Protein AF-A0A8B6DDG1-F1 (afdb_monomer_lite)

Radius of gyration: 26.51 Å; chains: 1; bounding box: 54×52×77 Å

Sequence (138 aa):
MTNSIEAKTRKLKADAENDYNKTHKEVRQCVRKDRRAYIENLASQADEAANMRNMKDLYDRTTKLASKFKQTGKASDPDNIPPEAIKASPDPTVNLLHKLFNDICQQEENLQEWKEGHLIKLPKKGNLKECNNCRGIA

Secondary structure (DSSP, 8-state):
--HHHHHHHHHHHHHHHHHHHHHHHHHHHHHHHHHHHHHHHHHHHHHHHHHTT-HHHHHHHHHHHHHHH--SSPPPPTT---HHHHHH-HHHHHHHHHHHHHHHHHH----GGGG----EEEEPSS-TT-TTSEEEE-

Organism: Mytilus galloprovincialis (NCBI:txid29158)

pLDDT: mean 84.3, std 10.74, range [54.91, 97.25]

Foldseek 3Di:
DPVVVVVVVVVVVVVVVVVVVVVVVVVVVVVVVVVVVVLVVLVVQLVVCVVVVVVVSVVVSVVVNVVVPPDDPDQQDPVRDDPVNCVVDPPVSVVVVVVVVVVCVVVVDDPVCVVDDDWDWAAAPDDPPDPVRTDIDD

Structure (mmCIF, N/CA/C/O backbone):
data_AF-A0A8B6DDG1-F1
#
_entry.id   AF-A0A8B6DDG1-F1
#
loop_
_atom_site.group_PDB
_atom_site.id
_atom_site.type_symbol
_atom_site.label_atom_id
_atom_site.label_alt_id
_atom_site.label_comp_id
_atom_site.label_asym_id
_atom_site.label_entity_id
_atom_site.label_seq_id
_atom_site.pdbx_PDB_ins_code
_atom_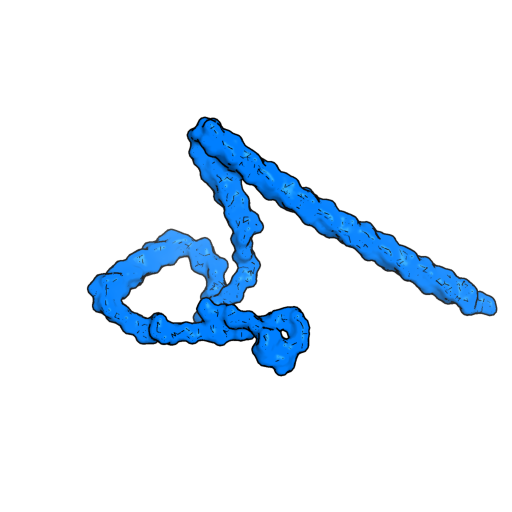site.Cartn_x
_atom_site.Cartn_y
_atom_site.Cartn_z
_atom_site.occupancy
_atom_site.B_iso_or_equiv
_atom_site.auth_seq_id
_atom_site.auth_comp_id
_atom_site.auth_asym_id
_atom_site.auth_atom_id
_atom_site.pdbx_PDB_model_num
ATOM 1 N N . MET A 1 1 ? 29.906 -17.933 -46.853 1.00 54.91 1 MET A N 1
ATOM 2 C CA . MET A 1 1 ? 29.383 -16.569 -46.587 1.00 54.91 1 MET A CA 1
ATOM 3 C C . MET A 1 1 ? 28.190 -16.532 -45.613 1.00 54.91 1 MET A C 1
ATOM 5 O O . MET A 1 1 ? 27.698 -15.452 -45.322 1.00 54.91 1 MET A O 1
ATOM 9 N N . THR A 1 2 ? 27.747 -17.659 -45.046 1.00 56.62 2 THR A N 1
ATOM 10 C CA . THR A 1 2 ? 26.553 -17.761 -44.176 1.00 56.62 2 THR A CA 1
ATOM 11 C C . THR A 1 2 ? 26.808 -17.387 -42.706 1.00 56.62 2 THR A C 1
ATOM 13 O O . THR A 1 2 ? 25.998 -16.691 -42.099 1.00 56.62 2 THR A O 1
ATOM 16 N N . ASN A 1 3 ? 27.983 -17.720 -42.160 1.00 61.56 3 ASN A N 1
ATOM 17 C CA . ASN A 1 3 ? 28.338 -17.462 -40.751 1.00 61.56 3 ASN A CA 1
ATOM 18 C C . ASN A 1 3 ? 28.325 -15.970 -40.357 1.00 61.56 3 ASN A C 1
ATOM 20 O O . ASN A 1 3 ? 28.029 -15.626 -39.215 1.00 61.56 3 ASN A O 1
ATOM 24 N N . SER A 1 4 ? 28.629 -15.068 -41.298 1.00 59.16 4 SER A N 1
ATOM 25 C CA . SER A 1 4 ? 28.672 -13.619 -41.044 1.00 59.16 4 SER A CA 1
ATOM 26 C C . SER A 1 4 ? 27.275 -13.005 -40.905 1.00 59.16 4 SER A C 1
ATOM 28 O O . SER A 1 4 ? 27.094 -12.051 -40.150 1.00 59.16 4 SER A O 1
ATOM 30 N N . ILE A 1 5 ? 26.281 -13.557 -41.605 1.00 68.56 5 ILE A N 1
ATOM 31 C CA . ILE A 1 5 ? 24.898 -13.072 -41.555 1.00 68.56 5 ILE A CA 1
ATOM 32 C C . ILE A 1 5 ? 24.240 -13.557 -40.259 1.00 68.56 5 ILE A C 1
ATOM 34 O O . ILE A 1 5 ? 23.707 -12.740 -39.515 1.00 68.56 5 ILE A O 1
ATOM 38 N N . GLU A 1 6 ? 24.383 -14.841 -39.911 1.00 69.62 6 GLU A N 1
ATOM 39 C CA . GLU A 1 6 ? 23.840 -15.383 -38.657 1.00 69.62 6 GLU A CA 1
ATOM 40 C C . GLU A 1 6 ? 24.434 -14.719 -37.406 1.00 69.62 6 GLU A C 1
ATOM 42 O O . GLU A 1 6 ? 23.705 -14.423 -36.456 1.00 69.62 6 GLU A O 1
ATOM 47 N N . ALA A 1 7 ? 25.741 -14.432 -37.402 1.00 68.94 7 ALA A N 1
ATOM 48 C CA . ALA A 1 7 ? 26.393 -13.721 -36.303 1.00 68.94 7 ALA A CA 1
ATOM 49 C C . ALA A 1 7 ? 25.840 -12.294 -36.123 1.00 68.94 7 ALA A C 1
ATOM 51 O O . ALA A 1 7 ? 25.593 -11.865 -34.994 1.00 68.94 7 ALA A O 1
ATOM 52 N N . LYS A 1 8 ? 25.577 -11.576 -37.226 1.00 75.94 8 LYS A N 1
ATOM 53 C CA . LYS A 1 8 ? 24.948 -10.244 -37.196 1.00 75.94 8 LYS A CA 1
ATOM 54 C C . LYS A 1 8 ? 23.508 -10.312 -36.682 1.00 75.94 8 LYS A C 1
ATOM 56 O O . LYS A 1 8 ? 23.121 -9.490 -35.857 1.00 75.94 8 LYS A O 1
ATOM 61 N N . THR A 1 9 ? 22.733 -11.316 -37.094 1.00 79.62 9 THR A N 1
ATOM 62 C CA . THR A 1 9 ? 21.349 -11.512 -36.633 1.00 79.62 9 THR A CA 1
ATOM 63 C C . THR A 1 9 ? 21.268 -11.836 -35.139 1.00 79.62 9 THR A C 1
ATOM 65 O O . THR A 1 9 ? 20.385 -11.322 -34.454 1.00 79.62 9 THR A O 1
ATOM 68 N N . ARG A 1 10 ? 22.186 -12.654 -34.603 1.00 81.81 10 ARG A N 1
ATOM 69 C CA . ARG A 1 10 ? 22.244 -12.952 -33.158 1.00 81.81 10 ARG A CA 1
ATOM 70 C C . ARG A 1 10 ? 22.571 -11.711 -32.335 1.00 81.81 10 ARG A C 1
ATOM 72 O O . ARG A 1 10 ? 21.920 -11.480 -31.322 1.00 81.81 10 ARG A O 1
ATOM 79 N N . LYS A 1 11 ? 23.525 -10.899 -32.798 1.00 85.38 11 LYS A N 1
ATOM 80 C CA . LYS A 1 11 ? 23.890 -9.643 -32.135 1.00 85.38 11 LYS A CA 1
ATOM 81 C C . LYS A 1 11 ? 22.710 -8.667 -32.082 1.00 85.38 11 LYS A C 1
ATOM 83 O O . LYS A 1 11 ? 22.370 -8.206 -31.005 1.00 85.38 11 LYS A O 1
ATOM 88 N N . LEU A 1 12 ? 22.022 -8.449 -33.206 1.00 88.62 12 LEU A N 1
ATOM 89 C CA . LEU A 1 12 ? 20.850 -7.563 -33.262 1.00 88.62 12 LEU A CA 1
ATOM 90 C C . LEU A 1 12 ? 19.721 -7.998 -32.314 1.00 88.62 12 LEU A C 1
ATOM 92 O O . LEU A 1 12 ? 19.090 -7.154 -31.685 1.00 88.62 12 LEU A O 1
ATOM 96 N N . LYS A 1 13 ? 19.473 -9.309 -32.185 1.00 89.38 13 LYS A N 1
ATOM 97 C CA . LYS A 1 13 ? 18.484 -9.833 -31.228 1.00 89.38 13 LYS A CA 1
ATOM 98 C C . LYS A 1 13 ? 18.903 -9.594 -29.776 1.00 89.38 13 LYS A C 1
ATOM 100 O O . LYS A 1 13 ? 18.070 -9.177 -28.980 1.00 89.38 13 LYS A O 1
ATOM 105 N N . ALA A 1 14 ? 20.172 -9.837 -29.448 1.00 91.62 14 ALA A N 1
ATOM 106 C CA . ALA A 1 14 ? 20.700 -9.611 -28.104 1.00 91.62 14 ALA A CA 1
ATOM 107 C C . ALA A 1 14 ? 20.679 -8.122 -27.720 1.00 91.62 14 ALA A C 1
ATOM 109 O O . ALA A 1 14 ? 20.310 -7.786 -26.597 1.00 91.62 14 ALA A O 1
ATOM 110 N N . ASP A 1 15 ? 21.014 -7.236 -28.660 1.00 93.62 15 ASP A N 1
ATOM 111 C CA . ASP A 1 15 ? 20.965 -5.787 -28.457 1.00 93.62 15 ASP A CA 1
ATOM 112 C C . ASP A 1 15 ? 19.515 -5.329 -28.194 1.00 93.62 15 ASP A C 1
ATOM 114 O O . ASP A 1 15 ? 19.253 -4.656 -27.198 1.00 93.62 15 ASP A O 1
ATOM 118 N N . ALA A 1 16 ? 18.549 -5.795 -28.998 1.00 91.44 16 ALA A N 1
ATOM 119 C CA . ALA A 1 16 ? 17.129 -5.488 -28.804 1.00 91.44 16 ALA A CA 1
ATOM 120 C C . ALA A 1 16 ? 16.570 -6.014 -27.466 1.00 91.44 16 ALA A C 1
ATOM 122 O O . ALA A 1 16 ? 15.782 -5.336 -26.804 1.00 91.44 16 ALA A O 1
ATOM 123 N N . GLU A 1 17 ? 16.979 -7.213 -27.040 1.00 93.50 17 GLU A N 1
ATOM 124 C CA . GLU A 1 17 ? 16.585 -7.780 -25.746 1.00 93.50 17 GLU A CA 1
ATOM 125 C C . GLU A 1 17 ? 17.180 -6.991 -24.571 1.00 93.50 17 GLU A C 1
ATOM 127 O O . GLU A 1 17 ? 16.499 -6.740 -23.572 1.00 93.50 17 GLU A O 1
ATOM 132 N N . ASN A 1 18 ? 18.435 -6.552 -24.688 1.00 94.75 18 ASN A N 1
ATOM 133 C CA . ASN A 1 18 ? 19.078 -5.729 -23.671 1.00 94.75 18 ASN A CA 1
ATOM 134 C C . ASN A 1 18 ? 18.407 -4.350 -23.553 1.00 94.75 18 ASN A C 1
ATOM 136 O O . ASN A 1 18 ? 18.115 -3.905 -22.441 1.00 94.75 18 ASN A O 1
ATOM 140 N N . ASP A 1 19 ? 18.079 -3.715 -24.680 1.00 94.94 19 ASP A N 1
ATOM 141 C CA . ASP A 1 19 ? 17.357 -2.439 -24.712 1.00 94.94 19 ASP A CA 1
ATOM 142 C C . ASP A 1 19 ? 15.958 -2.559 -24.094 1.00 94.94 19 ASP A C 1
ATOM 144 O O . ASP A 1 19 ? 15.558 -1.727 -23.269 1.00 94.94 19 ASP A O 1
ATOM 148 N N . TYR A 1 20 ? 15.231 -3.637 -24.400 1.00 93.50 20 TYR A N 1
ATOM 149 C CA . TYR A 1 20 ? 13.948 -3.926 -23.760 1.00 93.50 20 TYR A CA 1
ATOM 150 C C . TYR A 1 20 ? 14.103 -4.102 -22.245 1.00 93.50 20 TYR A C 1
ATOM 152 O O . TYR A 1 20 ? 13.397 -3.469 -21.460 1.00 93.50 20 TYR A O 1
ATOM 160 N N . ASN A 1 21 ? 15.061 -4.918 -21.804 1.00 94.81 21 ASN A N 1
ATOM 161 C CA . ASN A 1 21 ? 15.274 -5.182 -20.382 1.00 94.81 21 ASN A CA 1
ATOM 162 C C . ASN A 1 21 ? 15.692 -3.921 -19.615 1.00 94.81 21 ASN A C 1
ATOM 164 O O . ASN A 1 21 ? 15.239 -3.703 -18.485 1.00 94.81 21 ASN A O 1
ATOM 168 N N . LYS A 1 22 ? 16.519 -3.072 -20.230 1.00 96.12 22 LYS A N 1
ATOM 169 C CA . LYS A 1 22 ? 16.944 -1.787 -19.678 1.00 96.12 22 LYS A CA 1
ATOM 170 C C . LYS A 1 22 ? 15.767 -0.825 -19.525 1.00 96.12 22 LYS A C 1
ATOM 172 O O . LYS A 1 22 ? 15.511 -0.368 -18.412 1.00 96.12 22 LYS A O 1
ATOM 177 N N . THR A 1 23 ? 15.015 -0.579 -20.596 1.00 92.31 23 THR A N 1
ATOM 178 C CA . THR A 1 23 ? 13.865 0.345 -20.573 1.00 92.31 23 THR A CA 1
ATOM 179 C C . THR A 1 23 ? 12.784 -0.136 -19.608 1.00 92.31 23 THR A C 1
ATOM 181 O O . THR A 1 23 ? 12.270 0.623 -18.789 1.00 92.31 23 THR A O 1
ATOM 184 N N . HIS A 1 24 ? 12.498 -1.433 -19.592 1.00 94.06 24 HIS A N 1
ATOM 185 C CA . HIS A 1 24 ? 11.549 -2.025 -18.659 1.00 94.06 24 HIS A CA 1
ATOM 186 C C . HIS A 1 24 ? 12.009 -1.921 -17.191 1.00 94.06 24 HIS A C 1
ATOM 188 O O . HIS A 1 24 ? 11.191 -1.676 -16.296 1.00 94.06 24 HIS A O 1
ATOM 194 N N . LYS A 1 25 ? 13.313 -2.054 -16.911 1.00 95.81 25 LYS A N 1
ATOM 195 C CA . LYS A 1 25 ? 13.874 -1.800 -15.573 1.00 95.81 25 LYS A CA 1
ATOM 196 C C . LYS A 1 25 ? 13.685 -0.339 -15.160 1.00 95.81 25 LYS A C 1
ATOM 198 O O . LYS A 1 25 ? 13.275 -0.095 -14.023 1.00 95.81 25 LYS A O 1
ATOM 203 N N . GLU A 1 26 ? 13.946 0.601 -16.064 1.00 95.56 26 GLU A N 1
ATOM 204 C CA . GLU A 1 26 ? 13.766 2.039 -15.836 1.00 95.56 26 GLU A CA 1
ATOM 205 C C . GLU A 1 26 ? 12.298 2.378 -15.551 1.00 95.56 26 GLU A C 1
ATOM 207 O O . GLU A 1 26 ? 12.006 2.992 -14.525 1.00 95.56 26 GLU A O 1
ATOM 212 N N . VAL A 1 27 ? 11.357 1.867 -16.351 1.00 95.56 27 VAL A N 1
ATOM 213 C CA . VAL A 1 27 ? 9.910 2.035 -16.123 1.00 95.56 27 VAL A CA 1
ATOM 214 C C . VAL A 1 27 ? 9.512 1.527 -14.739 1.00 95.56 27 VAL A C 1
ATOM 216 O O . VAL A 1 27 ? 8.870 2.238 -13.965 1.00 95.56 27 VAL A O 1
ATOM 219 N N . ARG A 1 28 ? 9.949 0.320 -14.359 1.00 95.06 28 ARG A N 1
ATOM 220 C CA . ARG A 1 28 ? 9.674 -0.221 -13.019 1.00 95.06 28 ARG A CA 1
ATOM 221 C C . ARG A 1 28 ? 10.298 0.621 -11.906 1.00 95.06 28 ARG A C 1
ATOM 223 O O . ARG A 1 28 ? 9.815 0.581 -10.773 1.00 95.06 28 ARG A O 1
ATOM 230 N N . GLN A 1 29 ? 11.405 1.307 -12.164 1.00 96.25 29 GLN A N 1
ATOM 231 C CA . GLN A 1 29 ? 12.031 2.195 -11.191 1.00 96.25 29 GLN A CA 1
ATOM 232 C C . GLN A 1 29 ? 11.250 3.506 -11.061 1.00 96.25 29 GLN A C 1
ATOM 234 O O . GLN A 1 29 ? 10.997 3.922 -9.931 1.00 96.25 29 GLN A O 1
ATOM 239 N N . CYS A 1 30 ? 10.812 4.100 -12.172 1.00 95.81 30 CYS A N 1
ATOM 240 C CA . CYS A 1 30 ? 9.955 5.287 -12.185 1.00 95.81 30 CYS A CA 1
ATOM 241 C C . CYS A 1 30 ? 8.636 5.025 -11.457 1.00 95.81 30 CYS A C 1
ATOM 243 O O . CYS A 1 30 ? 8.342 5.714 -10.491 1.00 95.81 30 CYS A O 1
ATOM 245 N N . VAL A 1 31 ? 7.933 3.931 -11.769 1.00 95.38 31 VAL A N 1
ATOM 246 C CA . VAL A 1 31 ? 6.677 3.565 -11.083 1.00 95.38 31 VAL A CA 1
ATOM 247 C C . VAL A 1 31 ? 6.865 3.431 -9.566 1.00 95.38 31 VAL A C 1
ATOM 249 O O . VAL A 1 31 ? 6.003 3.828 -8.782 1.00 95.38 31 VAL A O 1
ATOM 252 N N . ARG A 1 32 ? 8.003 2.886 -9.113 1.00 93.44 32 ARG A N 1
ATOM 253 C CA . ARG A 1 32 ? 8.306 2.799 -7.674 1.00 93.44 32 ARG A CA 1
ATOM 254 C C . ARG A 1 32 ? 8.580 4.165 -7.052 1.00 93.44 32 ARG A C 1
ATOM 256 O O . ARG A 1 32 ? 8.171 4.376 -5.912 1.00 93.44 32 ARG A O 1
ATOM 263 N N . LYS A 1 33 ? 9.279 5.052 -7.765 1.00 96.31 33 LYS A N 1
ATOM 264 C CA . LYS A 1 33 ? 9.540 6.426 -7.319 1.00 96.31 33 LYS A CA 1
ATOM 265 C C . LYS A 1 33 ? 8.238 7.220 -7.237 1.00 96.31 33 LYS A C 1
ATOM 267 O O . LYS A 1 33 ? 7.961 7.767 -6.179 1.00 96.31 33 LYS A O 1
ATOM 272 N N . ASP A 1 34 ? 7.407 7.172 -8.271 1.00 95.81 34 ASP A N 1
ATOM 273 C CA . ASP A 1 34 ? 6.122 7.876 -8.318 1.00 95.81 34 ASP A CA 1
ATOM 274 C C . ASP A 1 34 ? 5.186 7.396 -7.212 1.00 95.81 34 ASP A C 1
ATOM 276 O O . ASP A 1 34 ? 4.592 8.197 -6.490 1.00 95.81 34 ASP A O 1
ATOM 280 N N . ARG A 1 35 ? 5.111 6.074 -6.999 1.00 92.94 35 ARG A N 1
ATOM 281 C CA . ARG A 1 35 ? 4.340 5.509 -5.886 1.00 92.94 35 ARG A CA 1
ATOM 282 C C . ARG A 1 35 ? 4.842 6.017 -4.535 1.00 92.94 35 ARG A C 1
ATOM 284 O O . ARG A 1 35 ? 4.024 6.274 -3.656 1.00 92.94 35 ARG A O 1
ATOM 291 N N . ARG A 1 36 ? 6.160 6.133 -4.351 1.00 94.62 36 ARG A N 1
ATOM 292 C CA . ARG A 1 36 ? 6.748 6.646 -3.108 1.00 94.62 36 ARG A CA 1
ATOM 293 C C . ARG A 1 36 ? 6.419 8.126 -2.912 1.00 94.62 36 ARG A C 1
ATOM 295 O O . ARG A 1 36 ? 5.879 8.463 -1.867 1.00 94.62 36 A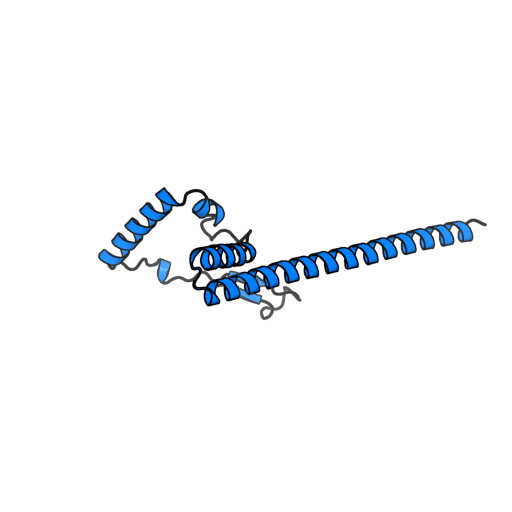RG A O 1
ATOM 302 N N . ALA A 1 37 ? 6.631 8.951 -3.934 1.00 96.56 37 ALA A N 1
ATOM 303 C CA . ALA A 1 37 ? 6.324 10.380 -3.898 1.00 96.56 37 ALA A CA 1
ATOM 304 C C . ALA A 1 37 ? 4.839 10.640 -3.596 1.00 96.56 37 ALA A C 1
ATOM 306 O O . ALA A 1 37 ? 4.495 11.513 -2.805 1.00 96.56 37 ALA A O 1
ATOM 307 N N . TYR A 1 38 ? 3.943 9.833 -4.168 1.00 94.31 38 TYR A N 1
ATOM 308 C CA . TYR A 1 38 ? 2.515 9.902 -3.870 1.00 94.31 38 TYR A CA 1
ATOM 309 C C . TYR A 1 38 ? 2.193 9.613 -2.394 1.00 94.31 38 TYR A C 1
ATOM 311 O O . TYR A 1 38 ? 1.373 10.307 -1.794 1.00 94.31 38 TYR A O 1
ATOM 319 N N . ILE A 1 39 ? 2.820 8.587 -1.810 1.00 94.19 39 ILE A N 1
ATOM 320 C CA . ILE A 1 39 ? 2.629 8.219 -0.398 1.00 94.19 39 ILE A CA 1
ATOM 321 C C . ILE A 1 39 ? 3.190 9.309 0.521 1.00 94.19 39 ILE A C 1
ATOM 323 O O . ILE A 1 39 ? 2.513 9.702 1.465 1.00 94.19 39 ILE A O 1
ATOM 327 N N . GLU A 1 40 ? 4.389 9.815 0.229 1.00 95.62 40 GLU A N 1
ATOM 328 C CA . GLU A 1 40 ? 5.027 10.897 0.991 1.00 95.62 40 GLU A CA 1
ATOM 329 C C . GLU A 1 40 ? 4.176 12.174 0.967 1.00 95.62 40 GLU A C 1
ATOM 331 O O . GLU A 1 40 ? 3.938 12.774 2.011 1.00 95.62 40 GLU A O 1
ATOM 336 N N . ASN A 1 41 ? 3.617 12.538 -0.190 1.00 96.19 41 ASN A N 1
ATOM 337 C CA . ASN A 1 41 ? 2.716 13.685 -0.307 1.00 96.19 41 ASN A CA 1
ATOM 338 C C . ASN A 1 41 ? 1.428 13.506 0.521 1.00 96.19 41 ASN A C 1
ATOM 340 O O . ASN A 1 41 ? 0.995 14.425 1.210 1.00 96.19 41 ASN A O 1
ATOM 344 N N . LEU A 1 42 ? 0.817 12.315 0.499 1.00 95.19 42 LEU A N 1
ATOM 345 C CA . LEU A 1 42 ? -0.348 12.037 1.346 1.00 95.19 42 LEU A CA 1
ATOM 346 C C . LEU A 1 42 ? -0.023 12.131 2.844 1.00 95.19 42 LEU A C 1
ATOM 348 O O . LEU A 1 42 ? -0.887 12.561 3.605 1.00 95.19 42 LEU A O 1
ATOM 352 N N . ALA A 1 43 ? 1.180 11.720 3.255 1.00 95.50 43 ALA A N 1
ATOM 353 C CA . ALA A 1 43 ? 1.630 11.841 4.639 1.00 95.50 43 ALA A CA 1
ATOM 354 C C . ALA A 1 43 ? 1.814 13.314 5.033 1.00 95.50 43 ALA A C 1
ATOM 356 O O . ALA A 1 43 ? 1.228 13.741 6.022 1.00 95.50 43 ALA A O 1
ATOM 357 N N . SER A 1 44 ? 2.489 14.111 4.195 1.00 96.94 44 SER A N 1
ATOM 358 C CA . SER A 1 44 ? 2.644 15.560 4.416 1.00 96.94 44 SER A CA 1
ATOM 359 C C . SER A 1 44 ? 1.295 16.268 4.563 1.00 96.94 44 SER A C 1
ATOM 361 O O . SER A 1 44 ? 1.084 17.024 5.504 1.00 96.94 44 SER A O 1
ATOM 363 N N . GLN A 1 45 ? 0.332 15.965 3.684 1.00 96.50 45 GLN A N 1
ATOM 364 C CA . GLN A 1 45 ? -1.018 16.540 3.758 1.00 96.50 45 GLN A CA 1
ATOM 365 C C . GLN A 1 45 ? -1.766 16.149 5.039 1.00 96.50 45 GLN A C 1
ATOM 367 O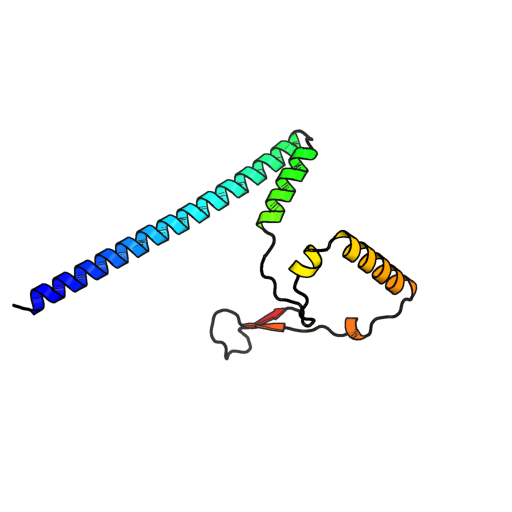 O . GLN A 1 45 ? -2.588 16.922 5.529 1.00 96.50 45 GLN A O 1
ATOM 372 N N . ALA A 1 46 ? -1.528 14.946 5.568 1.00 95.94 46 ALA A N 1
ATOM 373 C CA . ALA A 1 46 ? -2.113 14.527 6.836 1.00 95.94 46 ALA A CA 1
ATOM 374 C C . ALA A 1 46 ? -1.510 15.323 8.006 1.00 95.94 46 ALA A C 1
ATOM 376 O O . ALA A 1 46 ? -2.261 15.823 8.842 1.00 95.94 46 ALA A O 1
ATOM 377 N N . ASP A 1 47 ? -0.189 15.505 8.027 1.00 96.25 47 ASP A N 1
ATOM 378 C CA . ASP A 1 47 ? 0.505 16.289 9.057 1.00 96.25 47 ASP A CA 1
ATOM 379 C C . ASP A 1 47 ? 0.075 17.766 9.031 1.00 96.25 47 ASP A C 1
ATOM 381 O O . ASP A 1 47 ? -0.219 18.366 10.066 1.00 96.25 47 ASP A O 1
ATOM 385 N N . GLU A 1 48 ? -0.050 18.349 7.838 1.00 97.25 48 GLU A N 1
ATOM 386 C CA . GLU A 1 48 ? -0.586 19.698 7.641 1.00 97.25 48 GLU A CA 1
ATOM 387 C C . GLU A 1 48 ? -2.026 19.825 8.158 1.00 97.25 48 GLU A C 1
ATOM 389 O O . GLU A 1 48 ? -2.348 20.776 8.876 1.00 97.25 48 GLU A O 1
ATOM 394 N N . ALA A 1 49 ? -2.894 18.853 7.856 1.00 96.44 49 ALA A N 1
ATOM 395 C CA . ALA A 1 49 ? -4.269 18.837 8.353 1.00 96.44 49 ALA A CA 1
ATOM 396 C C . ALA A 1 49 ? -4.333 18.724 9.886 1.00 96.44 49 ALA A C 1
ATOM 398 O O . ALA A 1 49 ? -5.141 19.414 10.514 1.00 96.44 49 ALA A O 1
ATOM 399 N N . ALA A 1 50 ? -3.459 17.917 10.498 1.00 95.62 50 ALA A N 1
ATOM 400 C CA . ALA A 1 50 ? -3.334 17.827 11.951 1.00 95.62 50 ALA A CA 1
ATOM 401 C C . ALA A 1 50 ? -2.919 19.172 12.569 1.00 95.62 50 ALA A C 1
ATOM 403 O O . ALA A 1 50 ? -3.547 19.627 13.528 1.00 95.62 50 ALA A O 1
ATOM 404 N N . ASN A 1 51 ? -1.928 19.850 11.979 1.00 96.69 51 ASN A N 1
ATOM 405 C CA . ASN A 1 51 ? -1.470 21.171 12.422 1.00 96.69 51 ASN A CA 1
ATOM 406 C C . ASN A 1 51 ? -2.569 22.238 12.309 1.00 96.69 51 ASN A C 1
ATOM 408 O O . ASN A 1 51 ? -2.726 23.069 13.202 1.00 96.69 51 ASN A O 1
ATOM 412 N N . MET A 1 52 ? -3.379 22.178 11.251 1.00 95.69 52 MET A N 1
ATOM 413 C CA . MET A 1 52 ? -4.544 23.048 11.057 1.00 95.69 52 MET A CA 1
ATOM 414 C C . MET A 1 52 ? -5.764 22.639 11.901 1.00 95.69 52 MET A C 1
ATOM 416 O O . MET A 1 52 ? -6.806 23.288 11.817 1.00 95.69 52 MET A O 1
ATOM 420 N N . ARG A 1 53 ? -5.664 21.566 12.702 1.00 94.25 53 ARG A N 1
ATOM 421 C CA . ARG A 1 53 ? -6.775 20.951 13.454 1.00 94.25 53 ARG A CA 1
ATOM 422 C C . ARG A 1 53 ? -7.985 20.604 12.574 1.00 94.25 53 ARG A C 1
ATOM 424 O O . ARG A 1 53 ? -9.118 20.531 13.053 1.00 94.25 53 ARG A O 1
ATOM 431 N N . ASN A 1 54 ? -7.751 20.352 11.288 1.00 95.56 54 ASN A N 1
ATOM 432 C CA . ASN A 1 54 ? -8.769 19.931 10.338 1.00 95.56 54 ASN A CA 1
ATOM 433 C C . ASN A 1 54 ? -8.923 18.407 10.402 1.00 95.56 54 ASN A C 1
ATOM 435 O O . ASN A 1 54 ? -8.323 17.648 9.640 1.00 95.56 54 ASN A O 1
ATOM 439 N N . MET A 1 55 ? -9.739 17.963 11.358 1.00 94.50 55 MET A N 1
ATOM 440 C CA . MET A 1 55 ? -9.937 16.542 11.654 1.00 94.50 55 MET A CA 1
ATOM 441 C C . MET A 1 55 ? -10.524 15.746 10.487 1.00 94.50 55 MET A C 1
ATOM 443 O O . MET A 1 55 ? -10.220 14.561 10.351 1.00 94.50 55 MET A O 1
ATOM 447 N N . LYS A 1 56 ? -11.344 16.381 9.641 1.00 95.31 56 LYS A N 1
ATOM 448 C CA . LYS A 1 56 ? -11.952 15.721 8.482 1.00 95.31 56 LYS A CA 1
ATOM 449 C C . LYS A 1 56 ? -10.885 15.327 7.465 1.00 95.31 56 LYS A C 1
ATOM 451 O O . LYS A 1 56 ? -10.776 14.154 7.117 1.00 95.31 56 LYS A O 1
ATOM 456 N N . ASP A 1 57 ? -10.055 16.284 7.060 1.00 93.69 57 ASP A N 1
ATOM 457 C CA . ASP A 1 57 ? -8.991 16.014 6.094 1.00 93.69 57 ASP A CA 1
ATOM 458 C C . ASP A 1 57 ? -7.933 15.073 6.679 1.00 93.69 57 ASP A C 1
ATOM 460 O O . ASP A 1 57 ? -7.478 14.161 5.989 1.00 93.69 57 ASP A O 1
ATOM 464 N N . LEU A 1 58 ? -7.593 15.212 7.965 1.00 96.19 58 LEU A N 1
ATOM 465 C CA . LEU A 1 58 ? -6.694 14.278 8.647 1.00 96.19 58 LEU A CA 1
ATOM 466 C C . LEU A 1 58 ? -7.196 12.828 8.542 1.00 96.19 58 LEU A C 1
ATOM 468 O O . LEU A 1 58 ? -6.437 11.929 8.164 1.00 96.19 58 LEU A O 1
ATOM 472 N N . TYR A 1 59 ? -8.475 12.593 8.839 1.00 92.94 59 TYR A N 1
ATOM 473 C CA . TYR A 1 59 ? -9.090 11.269 8.752 1.00 92.94 59 TYR A CA 1
ATOM 474 C C . TYR A 1 59 ? -9.102 10.730 7.315 1.00 92.94 59 TYR A C 1
ATOM 476 O O . TYR A 1 59 ? -8.711 9.584 7.075 1.00 92.94 59 TYR A O 1
ATOM 484 N N . ASP A 1 60 ? -9.480 11.556 6.340 1.00 94.50 60 ASP A N 1
ATOM 485 C CA . ASP A 1 60 ? -9.557 11.147 4.936 1.00 94.50 60 ASP A CA 1
ATOM 486 C C . ASP A 1 60 ? -8.172 10.772 4.375 1.00 94.50 60 ASP A C 1
ATOM 488 O O . ASP A 1 60 ? -8.015 9.743 3.702 1.00 94.50 60 ASP A O 1
ATOM 492 N N . ARG A 1 61 ? -7.131 11.563 4.680 1.00 95.00 61 ARG A N 1
ATOM 493 C CA . ARG A 1 61 ? -5.753 11.309 4.216 1.00 95.00 61 ARG A CA 1
ATOM 494 C C . ARG A 1 61 ? -5.150 10.066 4.863 1.00 95.00 61 ARG A C 1
ATOM 496 O O . ARG A 1 61 ? -4.595 9.224 4.151 1.00 95.00 61 ARG A O 1
ATOM 503 N N . THR A 1 62 ? -5.302 9.905 6.177 1.00 92.56 62 THR A N 1
ATOM 504 C CA . THR A 1 62 ? -4.800 8.728 6.911 1.00 92.56 62 THR A CA 1
ATOM 505 C C . THR A 1 62 ? -5.525 7.446 6.509 1.00 92.56 62 THR A C 1
ATOM 507 O O . THR A 1 62 ? -4.879 6.421 6.278 1.00 92.56 62 THR A O 1
ATOM 510 N N . THR A 1 63 ? -6.841 7.502 6.299 1.00 91.25 63 THR A N 1
ATOM 511 C CA . THR A 1 63 ? -7.625 6.373 5.776 1.00 91.25 63 THR A CA 1
ATOM 512 C C . THR A 1 63 ? -7.147 5.971 4.382 1.00 91.25 63 THR A C 1
ATOM 514 O O . THR A 1 63 ? -6.942 4.785 4.096 1.00 91.25 63 THR A O 1
ATOM 517 N N . LYS A 1 64 ? -6.895 6.954 3.508 1.00 91.94 64 LYS A N 1
ATOM 518 C CA . LYS A 1 64 ? -6.367 6.707 2.163 1.00 91.94 64 LYS A CA 1
ATOM 519 C C . LYS A 1 64 ? -4.971 6.090 2.206 1.00 91.94 64 LYS A C 1
ATOM 521 O O . LYS A 1 64 ? -4.735 5.127 1.477 1.00 91.94 64 LYS A O 1
ATOM 526 N N . LEU A 1 65 ? -4.082 6.559 3.083 1.00 91.12 65 LEU A N 1
ATOM 527 C CA . LEU A 1 65 ? -2.773 5.940 3.323 1.00 91.12 65 LEU A CA 1
ATOM 528 C C . LEU A 1 65 ? -2.916 4.488 3.786 1.00 91.12 65 LEU A C 1
ATOM 530 O O . LEU A 1 65 ? -2.388 3.588 3.134 1.00 91.12 65 LEU A O 1
ATOM 534 N N . ALA A 1 66 ? -3.696 4.238 4.840 1.00 85.94 66 ALA A N 1
ATOM 535 C CA . ALA A 1 66 ? -3.918 2.902 5.387 1.00 85.94 66 ALA A CA 1
ATOM 536 C C . ALA A 1 66 ? -4.470 1.932 4.330 1.00 85.94 66 ALA A C 1
ATOM 538 O O . ALA A 1 66 ? -4.019 0.791 4.228 1.00 85.94 66 ALA A O 1
ATOM 539 N N . SER A 1 67 ? -5.392 2.395 3.478 1.00 82.75 67 SER A N 1
ATOM 540 C CA . SER A 1 67 ? -5.951 1.588 2.388 1.00 82.75 67 SER A CA 1
ATOM 541 C C . SER A 1 67 ? -4.895 1.105 1.383 1.00 82.75 67 SER A C 1
ATOM 543 O O . SER A 1 67 ? -5.003 -0.012 0.884 1.00 82.75 67 SER A O 1
ATOM 545 N N . LYS A 1 68 ? -3.837 1.890 1.120 1.00 79.25 68 LYS A N 1
ATOM 546 C CA . LYS A 1 68 ? -2.752 1.527 0.187 1.00 79.25 68 LYS A CA 1
ATOM 547 C C . LYS A 1 68 ? -1.787 0.482 0.744 1.00 79.25 68 LYS A C 1
ATOM 549 O O . LYS A 1 68 ? -1.053 -0.128 -0.039 1.00 79.25 68 LYS A O 1
ATOM 554 N N . PHE A 1 69 ? -1.782 0.284 2.060 1.00 68.62 69 PHE A N 1
ATOM 555 C CA . PHE A 1 69 ? -0.969 -0.721 2.746 1.00 68.62 69 PHE A CA 1
ATOM 556 C C . PHE A 1 69 ? -1.769 -1.952 3.180 1.00 68.62 69 PHE A C 1
ATOM 558 O O . PHE A 1 69 ? -1.181 -2.907 3.689 1.00 68.62 69 PHE A O 1
ATOM 565 N N . LYS A 1 70 ? -3.091 -1.981 2.951 1.00 66.12 70 LYS A N 1
ATOM 566 C CA . LYS A 1 70 ? -3.887 -3.192 3.167 1.00 66.12 70 LYS A CA 1
ATOM 567 C C . LYS A 1 70 ? -3.398 -4.281 2.213 1.00 66.12 70 LYS A C 1
ATOM 569 O O . LYS A 1 70 ? -3.542 -4.170 1.000 1.00 66.12 70 LYS A O 1
ATOM 574 N N . GLN A 1 71 ? -2.811 -5.332 2.781 1.00 60.72 71 GLN A N 1
ATOM 575 C CA . GLN A 1 71 ? -2.445 -6.536 2.042 1.00 60.72 71 GLN A CA 1
ATOM 576 C C . GLN A 1 71 ? -3.716 -7.156 1.452 1.00 60.72 71 GLN A C 1
ATOM 578 O O . GLN A 1 71 ? -4.632 -7.529 2.190 1.00 60.72 71 GLN A O 1
ATOM 583 N N . THR A 1 72 ? -3.776 -7.217 0.126 1.00 60.59 72 THR A N 1
ATOM 584 C CA . THR A 1 72 ? -4.757 -7.989 -0.639 1.00 60.59 72 THR A CA 1
ATOM 585 C C . THR A 1 72 ? -4.166 -9.365 -0.948 1.00 60.59 72 THR A C 1
ATOM 587 O O . THR A 1 72 ? -2.950 -9.484 -1.106 1.00 60.59 72 THR A O 1
ATOM 590 N N . GLY A 1 73 ? -4.999 -10.410 -0.997 1.00 63.78 73 GLY A N 1
ATOM 591 C CA . GLY A 1 73 ? -4.523 -11.781 -1.227 1.00 63.78 73 GLY A CA 1
ATOM 592 C C . GLY A 1 73 ? -3.869 -12.420 -0.000 1.00 63.78 73 GLY A C 1
ATOM 593 O O . GLY A 1 73 ? -2.878 -13.138 -0.126 1.00 63.78 73 GLY A O 1
ATOM 594 N N . LYS A 1 74 ? -4.395 -12.133 1.197 1.00 71.94 74 LYS A N 1
ATOM 595 C CA . LYS A 1 74 ? -4.074 -12.946 2.376 1.00 71.94 74 LYS A CA 1
ATOM 596 C C . LYS A 1 74 ? -4.593 -14.368 2.139 1.00 71.94 74 LYS A C 1
ATOM 598 O O . LYS A 1 74 ? -5.613 -14.537 1.476 1.00 71.94 74 LYS A O 1
ATOM 603 N N . ALA A 1 75 ? -3.880 -15.367 2.654 1.00 67.75 75 ALA A N 1
ATOM 604 C CA . ALA A 1 75 ? -4.361 -16.743 2.613 1.00 67.75 75 ALA A CA 1
ATOM 605 C C . ALA A 1 75 ? -5.715 -16.832 3.333 1.00 67.75 75 ALA A C 1
ATOM 607 O O . ALA A 1 75 ? -5.917 -16.133 4.332 1.00 67.75 75 ALA A O 1
ATOM 608 N N . SER A 1 76 ? -6.625 -17.658 2.811 1.00 73.31 76 SER A N 1
ATOM 609 C CA . SER A 1 76 ? -7.784 -18.077 3.595 1.00 73.31 76 SER A CA 1
ATOM 610 C C . SER A 1 76 ? -7.301 -18.772 4.860 1.00 73.31 76 SER A C 1
ATOM 612 O O . SER A 1 76 ? -6.251 -19.423 4.859 1.00 73.31 76 SER A O 1
ATOM 614 N N . ASP A 1 77 ? -8.089 -18.631 5.915 1.00 69.19 77 ASP A N 1
ATOM 615 C CA . ASP A 1 77 ? -7.923 -19.432 7.124 1.00 69.19 77 ASP A CA 1
ATOM 616 C C . ASP A 1 77 ? -8.043 -20.939 6.801 1.00 69.19 77 ASP A C 1
ATOM 618 O O . ASP A 1 77 ? -8.546 -21.281 5.721 1.00 69.19 77 ASP A O 1
ATOM 622 N N . PRO A 1 78 ? -7.642 -21.861 7.700 1.00 71.88 78 PRO A N 1
ATOM 623 C CA . PRO A 1 78 ? -7.905 -23.296 7.555 1.00 71.88 78 PRO A CA 1
ATOM 624 C C . PRO A 1 78 ? -9.374 -23.622 7.242 1.00 71.88 78 PRO A C 1
ATOM 626 O O . PRO A 1 78 ? -9.649 -24.569 6.506 1.00 71.88 78 PRO A O 1
ATOM 629 N N . ASP A 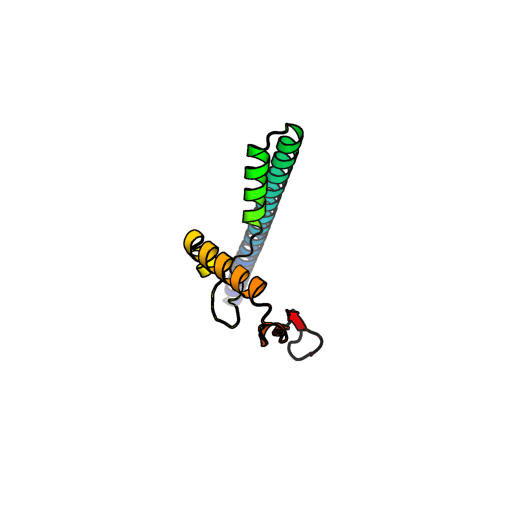1 79 ? -10.300 -22.773 7.693 1.00 78.75 79 ASP A N 1
ATOM 630 C CA . ASP A 1 79 ? -11.739 -22.874 7.419 1.00 78.75 79 ASP A CA 1
ATOM 631 C C . ASP A 1 79 ? -12.133 -22.483 5.982 1.00 78.75 79 ASP A C 1
ATOM 633 O O . ASP A 1 79 ? -13.307 -22.477 5.621 1.00 78.75 79 ASP A O 1
ATOM 637 N N . ASN A 1 80 ? -11.159 -22.153 5.129 1.00 80.19 80 ASN A N 1
ATOM 638 C CA . ASN A 1 80 ? -11.329 -21.714 3.742 1.00 80.19 80 ASN A CA 1
ATOM 639 C C . ASN A 1 80 ? -12.158 -20.433 3.571 1.00 80.19 80 ASN A C 1
ATOM 641 O O . ASN A 1 80 ? -12.571 -20.114 2.456 1.00 80.19 80 ASN A O 1
ATOM 645 N N . ILE A 1 81 ? -12.353 -19.655 4.636 1.00 79.94 81 ILE A N 1
ATOM 646 C CA . ILE A 1 81 ? -13.060 -18.376 4.576 1.00 79.94 81 ILE A CA 1
ATOM 647 C C . ILE A 1 81 ? -12.073 -17.299 4.101 1.00 79.94 81 ILE A C 1
ATOM 649 O O . ILE A 1 81 ? -11.127 -16.969 4.826 1.00 79.94 81 ILE A O 1
ATOM 653 N N . PRO A 1 82 ? -12.247 -16.726 2.894 1.00 79.81 82 PRO A N 1
ATOM 654 C CA . PRO A 1 82 ? -11.370 -15.665 2.440 1.00 79.81 82 PRO A CA 1
ATOM 655 C C . PRO A 1 82 ? -11.704 -14.365 3.189 1.00 79.81 82 PRO A C 1
ATOM 657 O O . PRO A 1 82 ? -12.880 -14.038 3.389 1.00 79.81 82 PRO A O 1
ATOM 660 N N . PRO A 1 83 ? -10.703 -13.552 3.556 1.00 74.56 83 PRO A N 1
ATOM 661 C CA . PRO A 1 83 ? -10.929 -12.279 4.240 1.00 74.56 83 PRO A CA 1
ATOM 662 C C . PRO A 1 83 ? -11.755 -11.285 3.409 1.00 74.56 83 PRO A C 1
ATOM 664 O O . PRO A 1 83 ? -12.293 -10.315 3.942 1.00 74.56 83 PRO A O 1
ATOM 667 N N . GLU A 1 84 ? -11.860 -11.494 2.099 1.00 81.25 84 GLU A N 1
ATOM 668 C CA . GLU A 1 84 ? -12.749 -10.769 1.198 1.00 81.25 84 GLU A CA 1
ATOM 669 C C . GLU A 1 84 ? -14.234 -11.081 1.451 1.00 81.25 84 GLU A C 1
ATOM 671 O O . GLU A 1 84 ? -15.047 -10.163 1.364 1.00 81.25 84 GLU A O 1
ATOM 676 N N . ALA A 1 85 ? -14.595 -12.316 1.827 1.00 76.25 85 ALA A N 1
ATOM 677 C CA . ALA A 1 85 ? -15.985 -12.690 2.120 1.00 76.25 85 ALA A CA 1
ATOM 678 C C . ALA A 1 85 ? -16.515 -11.970 3.370 1.00 76.25 85 ALA A C 1
ATOM 680 O O . ALA A 1 85 ? -17.616 -11.419 3.351 1.00 76.25 85 ALA A O 1
ATOM 681 N N . ILE A 1 86 ? -15.685 -11.877 4.415 1.00 76.44 86 ILE A N 1
ATOM 682 C CA . ILE A 1 86 ? -16.003 -11.130 5.643 1.00 76.44 86 ILE A CA 1
ATOM 683 C C . ILE A 1 86 ? -16.172 -9.631 5.333 1.00 76.44 86 ILE A C 1
ATOM 685 O O . ILE A 1 86 ? -17.061 -8.971 5.863 1.00 76.44 86 ILE A O 1
ATOM 689 N N . LYS A 1 87 ? -15.359 -9.079 4.421 1.00 73.75 87 LYS A N 1
ATOM 690 C CA . LYS A 1 87 ? -15.455 -7.666 4.006 1.00 73.75 87 LYS A CA 1
ATOM 691 C C . LYS A 1 87 ? -16.661 -7.359 3.120 1.00 73.75 87 LYS A C 1
ATOM 693 O O . LYS A 1 87 ? -17.089 -6.210 3.094 1.00 73.75 87 LYS A O 1
ATOM 698 N N . ALA A 1 88 ? -17.169 -8.333 2.367 1.00 78.19 88 ALA A N 1
ATOM 699 C CA . ALA A 1 88 ? -18.269 -8.131 1.425 1.00 78.19 88 ALA A CA 1
ATOM 700 C C . ALA A 1 88 ? -19.638 -7.966 2.111 1.00 78.19 88 ALA A C 1
ATOM 702 O O . ALA A 1 88 ? -20.593 -7.543 1.465 1.00 78.19 88 ALA A O 1
ATOM 703 N N . SER A 1 89 ? -19.741 -8.282 3.404 1.00 69.38 89 SER A N 1
ATOM 704 C CA . SER A 1 89 ? -21.002 -8.266 4.157 1.00 69.38 89 SER A CA 1
ATOM 705 C C . SER A 1 89 ? -20.849 -7.628 5.551 1.00 69.38 89 SER A C 1
ATOM 707 O O . SER A 1 89 ? -21.107 -8.280 6.561 1.00 69.38 89 SER A O 1
ATOM 709 N N . PRO A 1 90 ? -20.422 -6.353 5.643 1.00 71.56 90 PRO A N 1
ATOM 710 C CA . PRO A 1 90 ? -20.017 -5.742 6.909 1.00 71.56 90 PRO A CA 1
ATOM 711 C C . PRO A 1 90 ? -21.150 -5.669 7.944 1.00 71.56 90 PRO A C 1
ATOM 713 O O . PRO A 1 90 ? -20.951 -6.096 9.076 1.00 71.56 90 PRO A O 1
ATOM 716 N N . ASP A 1 91 ? -22.347 -5.211 7.576 1.00 78.50 91 ASP A N 1
ATOM 717 C CA . ASP A 1 91 ? -23.415 -4.937 8.553 1.00 78.50 91 ASP A CA 1
ATOM 718 C C . ASP A 1 91 ? -24.006 -6.193 9.236 1.00 78.50 91 ASP A C 1
ATOM 720 O O . ASP A 1 91 ? -24.051 -6.239 10.469 1.00 78.50 91 ASP A O 1
ATOM 724 N N . PRO A 1 92 ? -24.429 -7.254 8.515 1.00 79.88 92 PRO A N 1
ATOM 725 C CA . PRO A 1 92 ? -24.937 -8.468 9.160 1.00 79.88 92 PRO A CA 1
ATOM 726 C C . PRO A 1 92 ? -23.832 -9.265 9.868 1.00 79.88 92 PRO A C 1
ATOM 728 O O . PRO A 1 92 ? -24.084 -9.847 10.923 1.00 79.88 92 PRO A O 1
ATOM 731 N N . THR A 1 93 ? -22.604 -9.254 9.338 1.00 80.31 93 THR A N 1
ATOM 732 C CA . THR A 1 93 ? -21.470 -9.978 9.933 1.00 80.31 93 THR A CA 1
ATOM 733 C C . THR A 1 93 ? -21.014 -9.332 11.237 1.00 80.31 93 THR A C 1
ATOM 735 O O . THR A 1 93 ? -20.761 -10.040 12.206 1.00 80.31 93 THR A O 1
ATOM 738 N N . VAL A 1 94 ? -20.967 -7.997 11.312 1.00 85.75 94 VAL A N 1
ATOM 739 C CA . VAL A 1 94 ? -20.621 -7.285 12.554 1.00 85.75 94 VAL A CA 1
ATOM 740 C C . VAL A 1 94 ? -21.648 -7.559 13.651 1.00 85.75 94 VAL A C 1
ATOM 742 O O . VAL A 1 94 ? -21.258 -7.846 14.780 1.00 85.75 94 VAL A O 1
ATOM 745 N N . ASN A 1 95 ? -22.945 -7.543 13.330 1.00 87.94 95 ASN A N 1
ATOM 746 C CA . ASN A 1 95 ? -23.997 -7.837 14.308 1.00 87.94 95 ASN A CA 1
ATOM 747 C C . ASN A 1 95 ? -23.938 -9.286 14.808 1.00 87.94 95 ASN A C 1
ATOM 749 O O . ASN A 1 95 ? -24.085 -9.531 16.008 1.00 87.94 95 ASN A O 1
ATOM 753 N N . LEU A 1 96 ? -23.691 -10.237 13.903 1.00 87.94 96 LEU A N 1
ATOM 754 C CA . LEU A 1 96 ? -23.512 -11.643 14.251 1.00 87.94 96 LEU A CA 1
ATOM 755 C C . LEU A 1 96 ? -22.308 -11.833 15.180 1.00 87.94 96 LEU A C 1
ATOM 757 O O . LEU A 1 96 ? -22.458 -12.429 16.242 1.00 87.94 96 LEU A O 1
ATOM 761 N N . LEU A 1 97 ? -21.148 -11.275 14.816 1.00 86.94 97 LEU A N 1
ATOM 762 C CA . LEU A 1 97 ? -19.920 -11.351 15.610 1.00 86.94 97 LEU A CA 1
ATOM 763 C C . LEU A 1 97 ? -20.085 -10.703 16.986 1.00 86.94 97 LEU A C 1
ATOM 765 O O . LEU A 1 97 ? -19.687 -11.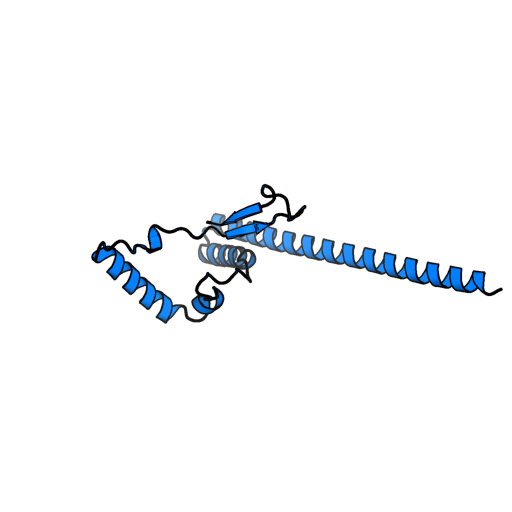287 17.987 1.00 86.94 97 LEU A O 1
ATOM 769 N N . HIS A 1 98 ? -20.702 -9.521 17.051 1.00 88.19 98 HIS A N 1
ATOM 770 C CA . HIS A 1 98 ? -20.941 -8.820 18.311 1.00 88.19 98 HIS A CA 1
ATOM 771 C C . HIS A 1 98 ? -21.807 -9.649 19.267 1.00 88.19 98 HIS A C 1
ATOM 773 O O . HIS A 1 98 ? -21.497 -9.748 20.451 1.00 88.19 98 HIS A O 1
ATOM 779 N N . LYS A 1 99 ? -22.873 -10.283 18.758 1.00 91.12 99 LYS A N 1
ATOM 780 C CA . LYS A 1 99 ? -23.702 -11.193 19.556 1.00 91.12 99 LYS A CA 1
ATOM 781 C C . LYS A 1 99 ? -22.888 -12.390 20.058 1.00 91.12 99 LYS A C 1
ATOM 783 O O . LYS A 1 99 ? -22.883 -12.658 21.251 1.00 91.12 99 LYS A O 1
ATOM 788 N N . LEU A 1 100 ? -22.158 -13.046 19.159 1.00 87.19 100 LEU A N 1
ATOM 789 C CA . LEU A 1 100 ? -21.378 -14.250 19.450 1.00 87.19 100 LEU A CA 1
ATOM 790 C C . LEU A 1 100 ? -20.290 -13.992 20.504 1.00 87.19 100 LEU A C 1
ATOM 792 O O . LEU A 1 100 ? -20.149 -14.766 21.445 1.00 87.19 100 LEU A O 1
ATOM 796 N N . PHE A 1 101 ? -19.566 -12.873 20.400 1.00 86.69 101 PHE A N 1
ATOM 797 C CA . PHE A 1 101 ? -18.570 -12.485 21.401 1.00 86.69 101 PHE A CA 1
ATOM 798 C C . PHE A 1 101 ? -19.190 -12.167 22.759 1.00 86.69 101 PHE A C 1
ATOM 800 O O . PHE A 1 101 ? -18.619 -12.552 23.775 1.00 86.69 101 PHE A O 1
ATOM 807 N N . ASN A 1 102 ? -20.349 -11.504 22.796 1.00 89.25 102 ASN A N 1
ATOM 808 C CA . ASN A 1 102 ? -21.037 -11.238 24.059 1.00 89.25 102 ASN A CA 1
ATOM 809 C C . ASN A 1 102 ? -21.512 -12.532 24.724 1.00 89.25 102 ASN A C 1
ATOM 811 O O . ASN A 1 102 ? -21.344 -12.675 25.932 1.00 89.25 102 ASN A O 1
ATOM 815 N N . ASP A 1 103 ? -22.038 -13.478 23.945 1.00 87.44 103 ASP A N 1
ATOM 816 C CA . ASP A 1 103 ? -22.473 -14.781 24.447 1.00 87.44 103 ASP A CA 1
ATOM 817 C C . ASP A 1 103 ? -21.274 -15.575 25.015 1.00 87.44 103 ASP A C 1
ATOM 819 O O . ASP A 1 103 ? -21.349 -16.061 26.143 1.00 87.44 103 ASP A O 1
ATOM 823 N N . ILE A 1 104 ? -20.130 -15.615 24.309 1.00 84.19 104 ILE A N 1
ATOM 824 C CA . ILE A 1 104 ? -18.884 -16.256 24.787 1.00 84.19 104 ILE A CA 1
ATOM 825 C C . ILE A 1 104 ? -18.355 -15.576 26.060 1.00 84.19 104 ILE A C 1
ATOM 827 O O . ILE A 1 104 ? -17.987 -16.250 27.021 1.00 84.19 104 ILE A O 1
ATOM 831 N N . CYS A 1 105 ? -18.330 -14.239 26.096 1.00 81.31 105 CYS A N 1
ATOM 832 C CA . CYS A 1 105 ? -17.873 -13.491 27.269 1.00 81.31 105 CYS A CA 1
ATOM 833 C C . CYS A 1 105 ? -18.762 -13.716 28.496 1.00 81.31 105 CYS A C 1
ATOM 835 O O . CYS A 1 105 ? -18.255 -13.694 29.612 1.00 81.31 105 CYS A O 1
ATOM 837 N N . GLN A 1 106 ? -20.072 -13.897 28.310 1.00 82.62 106 GLN A N 1
ATOM 838 C CA . GLN A 1 106 ? -21.015 -14.106 29.411 1.00 82.62 106 GLN A CA 1
ATOM 839 C C . GLN A 1 106 ? -21.032 -15.546 29.920 1.00 82.62 106 GLN A C 1
ATOM 841 O O . GLN A 1 106 ? -21.251 -15.760 31.109 1.00 82.62 106 GLN A O 1
ATOM 846 N N . GLN A 1 107 ? -20.839 -16.526 29.036 1.00 76.75 107 GLN A N 1
ATOM 847 C CA . GLN A 1 107 ? -20.909 -17.943 29.395 1.00 76.75 107 GLN A CA 1
ATOM 848 C C . GLN A 1 107 ? -19.612 -18.459 30.033 1.00 76.75 107 GLN A C 1
ATOM 850 O O . GLN A 1 107 ? -19.633 -19.526 30.636 1.00 76.75 107 GLN A O 1
ATOM 855 N N . GLU A 1 108 ? -18.498 -17.720 29.914 1.00 64.44 108 GLU A N 1
ATOM 856 C CA . GLU A 1 108 ? -17.157 -18.080 30.423 1.00 64.44 108 GLU A CA 1
ATOM 857 C C . GLU A 1 108 ? -16.659 -19.472 29.970 1.00 64.44 108 GLU A C 1
ATOM 859 O O . GLU A 1 108 ? -15.624 -19.970 30.423 1.00 64.44 108 GLU A O 1
ATOM 864 N N . GLU A 1 109 ? -17.365 -20.102 29.028 1.00 66.62 109 GLU A N 1
ATOM 865 C CA . GLU A 1 109 ? -16.989 -21.372 28.438 1.00 66.62 109 GLU A CA 1
ATOM 866 C C . GLU A 1 109 ? -15.786 -21.151 27.526 1.00 66.62 109 GLU A C 1
ATOM 868 O O . GLU A 1 109 ? -15.838 -20.519 26.470 1.00 66.62 109 GLU A O 1
ATOM 873 N N . ASN A 1 110 ? -14.652 -21.681 27.970 1.00 61.97 110 ASN A N 1
ATOM 874 C CA . ASN A 1 110 ? -13.434 -21.699 27.189 1.00 61.97 110 ASN A CA 1
ATOM 875 C C . ASN A 1 110 ? -13.613 -22.681 26.021 1.00 61.97 110 ASN A C 1
ATOM 877 O O . ASN A 1 110 ? -13.611 -23.902 26.223 1.00 61.97 110 ASN A O 1
ATOM 881 N N . LEU A 1 111 ? -13.762 -22.142 24.808 1.00 68.75 111 LEU A N 1
ATOM 882 C CA . LEU A 1 111 ? -13.671 -22.911 23.569 1.00 68.75 111 LEU A CA 1
ATOM 883 C C . LEU A 1 111 ? -12.342 -23.672 23.581 1.00 68.75 111 LEU A C 1
ATOM 885 O O . LEU A 1 111 ? -11.278 -23.061 23.539 1.00 68.75 111 LEU A O 1
ATOM 889 N N . GLN A 1 112 ? -12.393 -25.006 23.665 1.00 72.25 112 GLN A N 1
ATOM 890 C CA . GLN A 1 112 ? -11.176 -25.827 23.758 1.00 72.25 112 GLN A CA 1
ATOM 891 C C . GLN A 1 112 ? -10.241 -25.599 22.564 1.00 72.25 112 GLN A C 1
ATOM 893 O O . GLN A 1 112 ? -9.027 -25.651 22.727 1.00 72.25 112 GLN A O 1
ATOM 898 N N . GLU A 1 113 ? -10.801 -25.247 21.406 1.00 71.88 113 GLU A N 1
ATOM 899 C CA . GLU A 1 113 ? -10.069 -24.852 20.201 1.00 71.88 113 GLU A CA 1
ATOM 900 C C . GLU A 1 113 ? -9.119 -23.665 20.436 1.00 71.88 113 GLU A C 1
ATOM 902 O O . GLU A 1 113 ? -8.072 -23.590 19.810 1.00 71.88 113 GLU A O 1
ATOM 907 N N . TRP A 1 114 ? -9.400 -22.766 21.388 1.00 73.81 114 TRP A N 1
ATOM 908 C CA . TRP A 1 114 ? -8.527 -21.620 21.693 1.00 73.81 114 TRP A CA 1
ATOM 909 C C . TRP A 1 114 ? -7.266 -22.017 22.470 1.00 73.81 114 TRP A C 1
ATOM 911 O O . TRP A 1 114 ? -6.340 -21.215 22.609 1.00 73.81 114 TRP A O 1
ATOM 921 N N . LYS A 1 115 ? -7.215 -23.249 22.989 1.00 77.44 115 LYS A N 1
ATOM 922 C CA . LYS A 1 115 ? -6.010 -23.826 23.599 1.00 77.44 115 LYS A CA 1
ATOM 923 C C . LYS A 1 115 ? -5.084 -24.452 22.555 1.00 77.44 115 LYS A C 1
ATOM 925 O O . LYS A 1 115 ? -3.946 -24.784 22.885 1.00 77.44 115 LYS A O 1
ATOM 930 N N . GLU A 1 116 ? -5.551 -24.596 21.317 1.00 79.19 116 GLU A N 1
ATOM 931 C CA . GLU A 1 116 ? -4.813 -25.192 20.212 1.00 79.19 116 GLU A CA 1
ATOM 932 C C . GLU A 1 116 ? -4.422 -24.111 19.195 1.00 79.19 116 GLU A C 1
ATOM 934 O O . GLU A 1 116 ? -5.257 -23.483 18.554 1.00 79.19 116 GLU A O 1
ATOM 939 N N . GLY A 1 117 ? -3.118 -23.869 19.042 1.00 80.56 117 GLY A N 1
ATOM 940 C CA . GLY A 1 117 ? -2.589 -22.972 18.014 1.00 80.56 117 GLY A CA 1
ATOM 941 C C . GLY A 1 117 ? -2.156 -23.754 16.776 1.00 80.56 117 GLY A C 1
ATOM 942 O O . GLY A 1 117 ? -1.422 -24.739 16.889 1.00 80.56 117 GLY A O 1
ATOM 943 N N . HIS A 1 118 ? -2.555 -23.308 15.585 1.00 81.12 118 HIS A N 1
ATOM 944 C CA . HIS A 1 118 ? -2.151 -23.950 14.335 1.00 81.12 118 HIS A CA 1
ATOM 945 C C . HIS A 1 118 ? -0.856 -23.326 13.792 1.00 81.12 118 HIS A C 1
ATOM 947 O O . HIS A 1 118 ? -0.852 -22.220 13.259 1.00 81.12 118 HIS A O 1
ATOM 953 N N . LEU A 1 119 ? 0.271 -24.038 13.909 1.00 82.56 119 LEU A N 1
ATOM 954 C CA . LEU A 1 119 ? 1.566 -23.549 13.425 1.00 82.56 119 LEU A CA 1
ATOM 955 C C . LEU A 1 119 ? 1.762 -23.863 11.935 1.00 82.56 119 LEU A C 1
ATOM 957 O O . LEU A 1 119 ? 2.070 -24.994 11.554 1.00 82.56 119 LEU A O 1
ATOM 961 N N . ILE A 1 120 ? 1.709 -22.835 11.092 1.00 84.06 120 ILE A N 1
ATOM 962 C CA . ILE A 1 120 ? 1.994 -22.937 9.659 1.00 84.06 120 ILE A CA 1
ATOM 963 C C . ILE A 1 120 ? 3.469 -22.601 9.402 1.00 84.06 120 ILE A C 1
ATOM 965 O O . ILE A 1 120 ? 3.937 -21.494 9.673 1.00 84.06 120 ILE A O 1
ATOM 969 N N . LYS A 1 121 ? 4.232 -23.547 8.839 1.00 85.75 121 LYS A N 1
ATOM 970 C CA . LYS A 1 121 ? 5.627 -23.314 8.425 1.00 85.75 121 LYS A CA 1
ATOM 971 C C . LYS A 1 12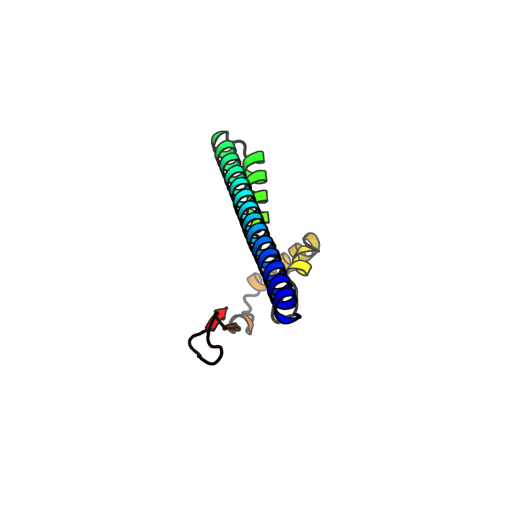1 ? 5.678 -22.777 6.997 1.00 85.75 121 LYS A C 1
ATOM 973 O O . LYS A 1 121 ? 5.325 -23.478 6.055 1.00 85.75 121 LYS A O 1
ATOM 978 N N . LEU A 1 122 ? 6.193 -21.562 6.828 1.00 85.50 122 LEU A N 1
ATOM 979 C CA . LEU A 1 122 ? 6.477 -20.976 5.520 1.00 85.50 122 LEU A CA 1
ATOM 980 C C . LEU A 1 122 ? 7.967 -21.094 5.174 1.00 85.50 122 LEU A C 1
ATOM 982 O O . LEU A 1 122 ? 8.802 -20.574 5.922 1.00 85.50 122 LEU A O 1
ATOM 986 N N . PRO A 1 123 ? 8.339 -21.710 4.040 1.00 88.06 123 PRO A N 1
ATOM 987 C CA . PRO A 1 123 ? 9.729 -21.756 3.612 1.00 88.06 123 PRO A CA 1
ATOM 988 C C . PRO A 1 123 ? 10.232 -20.355 3.237 1.00 88.06 123 PRO A C 1
ATOM 990 O O . PRO A 1 123 ? 9.563 -19.593 2.535 1.00 88.06 123 PRO A O 1
ATOM 993 N N . LYS A 1 124 ? 11.433 -20.006 3.699 1.00 85.94 124 LYS A N 1
ATOM 994 C CA . LYS A 1 124 ? 12.137 -18.785 3.293 1.00 85.94 124 LYS A CA 1
ATOM 995 C C . LYS A 1 124 ? 12.884 -19.040 1.979 1.00 85.94 124 LYS A C 1
ATOM 997 O O . LYS A 1 124 ? 13.164 -20.176 1.594 1.00 85.94 124 LYS A O 1
ATOM 1002 N N . LYS A 1 125 ? 13.229 -17.960 1.276 1.00 87.38 125 LYS A N 1
ATOM 1003 C CA . LYS A 1 125 ? 14.006 -18.028 0.031 1.00 87.38 125 LYS A CA 1
ATOM 1004 C C . LYS A 1 125 ? 15.359 -18.706 0.293 1.00 87.38 125 LYS A C 1
ATOM 1006 O O . LYS A 1 125 ? 16.148 -18.179 1.066 1.00 87.38 125 LYS A O 1
ATOM 1011 N N . GLY A 1 126 ? 15.632 -19.831 -0.370 1.00 86.69 126 GLY A N 1
ATOM 1012 C CA . GLY A 1 126 ? 16.839 -20.631 -0.142 1.00 86.69 126 GLY A CA 1
ATOM 1013 C C . GLY A 1 126 ? 16.587 -22.122 -0.360 1.00 86.69 126 GLY A C 1
ATOM 1014 O O . GLY A 1 126 ? 15.687 -22.499 -1.110 1.00 86.69 126 GLY A O 1
ATOM 1015 N N . ASN A 1 127 ? 17.378 -22.972 0.296 1.00 82.62 127 ASN A N 1
ATOM 1016 C CA . ASN A 1 127 ? 17.235 -24.423 0.213 1.00 82.62 127 ASN A CA 1
ATOM 1017 C C . ASN A 1 127 ? 15.995 -24.901 0.988 1.00 82.62 127 ASN A C 1
ATOM 1019 O O . ASN A 1 127 ? 15.900 -24.726 2.200 1.00 82.62 127 ASN A O 1
ATOM 1023 N N . LEU A 1 128 ? 15.044 -25.529 0.295 1.00 84.00 128 LEU A N 1
ATOM 1024 C CA . LEU A 1 128 ? 13.786 -26.001 0.888 1.00 84.00 128 LEU A CA 1
ATOM 1025 C C . LEU A 1 128 ? 13.953 -27.244 1.777 1.00 84.00 128 LEU A C 1
ATOM 1027 O O . LEU A 1 128 ? 13.055 -27.558 2.550 1.00 84.00 128 LEU A O 1
ATOM 1031 N N . LYS A 1 129 ? 15.084 -27.956 1.672 1.00 84.94 129 LYS A N 1
ATOM 1032 C CA . LYS A 1 129 ? 15.366 -29.159 2.474 1.00 84.94 129 LYS A CA 1
ATOM 1033 C C . LYS A 1 129 ? 15.943 -28.844 3.856 1.00 84.94 129 LYS A C 1
ATOM 1035 O O . LYS A 1 129 ? 16.081 -29.742 4.678 1.00 84.94 129 LYS A O 1
ATOM 1040 N N . GLU A 1 130 ? 16.317 -27.594 4.106 1.00 85.81 130 GLU A N 1
ATOM 1041 C CA . GLU A 1 130 ? 16.942 -27.186 5.358 1.00 85.81 130 GLU A CA 1
ATOM 1042 C C . GLU A 1 130 ? 15.872 -26.758 6.371 1.00 85.81 130 GLU A C 1
ATOM 1044 O O . GLU A 1 130 ? 15.187 -25.753 6.179 1.00 85.81 130 GLU A O 1
ATOM 1049 N N . CYS A 1 131 ? 15.727 -27.505 7.472 1.00 77.69 131 CYS A N 1
ATOM 1050 C CA . CYS A 1 131 ? 14.684 -27.267 8.482 1.00 77.69 131 CYS A CA 1
ATOM 1051 C C . CYS A 1 131 ? 14.730 -25.858 9.101 1.00 77.69 131 CYS A C 1
ATOM 1053 O O . CYS A 1 131 ? 13.695 -25.319 9.490 1.00 77.69 131 CYS A O 1
ATOM 1055 N N . ASN A 1 132 ? 15.913 -25.240 9.150 1.00 83.44 132 ASN A N 1
ATOM 1056 C CA . ASN A 1 132 ? 16.106 -23.888 9.679 1.00 83.44 132 ASN A CA 1
ATOM 1057 C C . ASN A 1 132 ? 15.693 -22.789 8.678 1.00 83.44 132 ASN A C 1
ATOM 1059 O O . ASN A 1 132 ? 15.519 -21.628 9.057 1.00 83.44 132 ASN A O 1
ATOM 1063 N N . ASN A 1 133 ? 15.475 -23.138 7.406 1.00 89.25 133 ASN A N 1
ATOM 1064 C CA . ASN A 1 133 ? 15.078 -22.214 6.344 1.00 89.25 133 ASN A CA 1
ATOM 1065 C C . ASN A 1 133 ? 13.548 -22.016 6.271 1.00 89.25 133 ASN A C 1
ATOM 1067 O O . ASN A 1 133 ? 12.963 -21.873 5.199 1.00 89.25 133 ASN A O 1
ATOM 1071 N N . CYS A 1 134 ? 12.874 -21.999 7.420 1.00 87.12 134 CYS A N 1
ATOM 1072 C CA . CYS A 1 134 ? 11.435 -21.759 7.519 1.00 87.12 134 CYS A CA 1
ATOM 1073 C C . CYS A 1 134 ? 11.132 -20.624 8.511 1.00 87.12 134 CYS A C 1
ATOM 1075 O O . CYS A 1 134 ? 11.925 -20.301 9.398 1.00 87.12 134 CYS A O 1
ATOM 1077 N N . ARG A 1 135 ? 9.981 -19.972 8.342 1.00 86.75 135 ARG A N 1
ATOM 1078 C CA . ARG A 1 135 ? 9.368 -19.035 9.288 1.00 86.75 135 ARG A CA 1
ATOM 1079 C C . ARG A 1 135 ? 8.037 -19.630 9.738 1.00 86.75 135 ARG A C 1
ATOM 1081 O O . ARG A 1 135 ? 7.219 -19.962 8.890 1.00 86.75 135 ARG A O 1
ATOM 1088 N N . GLY A 1 136 ? 7.820 -19.738 11.044 1.00 83.62 136 GLY A N 1
ATOM 1089 C CA . GLY A 1 136 ? 6.503 -20.072 11.585 1.00 83.62 136 GLY A CA 1
ATOM 1090 C C . GLY A 1 136 ? 5.552 -18.877 11.515 1.00 83.62 136 GLY A C 1
ATOM 1091 O O . GLY A 1 136 ? 5.971 -17.735 11.733 1.00 83.62 136 GLY A O 1
ATOM 1092 N N . ILE A 1 137 ? 4.292 -19.153 11.203 1.00 82.00 137 ILE A N 1
ATOM 1093 C CA . ILE A 1 137 ? 3.136 -18.311 11.502 1.00 82.00 137 ILE A CA 1
ATOM 1094 C C . ILE A 1 137 ? 2.298 -19.125 12.485 1.00 82.00 137 ILE A C 1
ATOM 1096 O O . ILE A 1 137 ? 1.940 -20.256 12.167 1.00 82.00 137 ILE A O 1
ATOM 1100 N N . ALA A 1 138 ? 2.084 -18.578 13.675 1.00 70.88 138 ALA A N 1
ATOM 1101 C CA . ALA A 1 138 ? 1.227 -19.121 14.721 1.00 70.88 138 ALA A CA 1
ATOM 1102 C C . ALA A 1 138 ? 0.183 -18.065 15.076 1.00 70.88 138 ALA A C 1
ATOM 1104 O O . ALA A 1 138 ? 0.503 -16.865 14.866 1.00 70.88 138 ALA A O 1
#